Protein AF-A0A6L5K084-F1 (afdb_monomer_lite)

Radius of gyration: 15.2 Å; chains: 1; bounding box: 36×24×44 Å

Foldseek 3Di:
DVVVVVVLVVVLLVVLVCLVPVVLVCPVVCCVVCQANPDPCLSVCLVVLLVVLLVVLLVVCVVCVVPDDPVVLSVCLVVLLVVLVVQCVVDRYSVSNSVSSSSNSNSSSD

Sequence (110 aa):
MKKKVLFSASLFHALNDAATVTVPMIFPLLYSQQFIIKKYFHIGILSNLGLLVTFIFQIIIANASHKYEYKTILLLSYLGISLSLALMTISTAFASFLLIYLAMRIFNSF

Structure (mmCIF, N/CA/C/O backbone):
data_AF-A0A6L5K084-F1
#
_entry.id   AF-A0A6L5K084-F1
#
loop_
_atom_site.group_PDB
_atom_site.id
_atom_site.type_symbol
_atom_site.label_atom_id
_atom_site.label_alt_id
_atom_site.label_comp_id
_atom_site.label_asym_id
_atom_site.label_entity_id
_atom_site.label_seq_id
_atom_site.pdbx_PDB_ins_code
_atom_site.Cartn_x
_atom_site.Cartn_y
_atom_site.Cartn_z
_atom_site.occupancy
_atom_site.B_iso_or_equiv
_atom_site.auth_seq_id
_atom_site.auth_comp_id
_atom_site.auth_asym_id
_atom_site.auth_atom_id
_atom_site.pdbx_PDB_model_num
ATOM 1 N N . MET A 1 1 ? 8.225 -11.746 -28.665 1.00 61.53 1 MET A N 1
ATOM 2 C CA . MET A 1 1 ? 8.677 -11.011 -27.457 1.00 61.53 1 MET A CA 1
ATOM 3 C C . MET A 1 1 ? 7.759 -9.852 -27.076 1.00 61.53 1 MET A C 1
ATOM 5 O O . MET A 1 1 ? 7.324 -9.842 -25.934 1.00 61.53 1 MET A O 1
ATOM 9 N N . LYS A 1 2 ? 7.377 -8.949 -27.998 1.00 65.62 2 LYS A N 1
ATOM 10 C CA . LYS A 1 2 ? 6.454 -7.825 -27.710 1.00 65.62 2 LYS A CA 1
ATOM 11 C C . LYS A 1 2 ? 5.146 -8.239 -27.007 1.00 65.62 2 LYS A C 1
ATOM 13 O O . LYS A 1 2 ? 4.802 -7.645 -25.998 1.00 65.62 2 LYS A O 1
ATOM 18 N N . LYS A 1 3 ? 4.491 -9.322 -27.456 1.00 77.12 3 LYS A N 1
ATOM 19 C CA . LYS A 1 3 ? 3.271 -9.859 -26.810 1.00 77.12 3 LYS A CA 1
ATOM 20 C C . LYS A 1 3 ? 3.476 -10.284 -25.344 1.00 77.12 3 LYS A C 1
ATOM 22 O O . LYS A 1 3 ? 2.587 -10.076 -24.535 1.00 77.12 3 LYS A O 1
ATOM 27 N N . LYS A 1 4 ? 4.645 -10.849 -25.000 1.00 78.06 4 LYS A N 1
ATOM 28 C CA . LYS A 1 4 ? 4.958 -11.286 -23.625 1.00 78.06 4 LYS A CA 1
ATOM 29 C C . LYS A 1 4 ? 5.180 -10.089 -22.696 1.00 78.06 4 LYS A C 1
ATOM 31 O O . LYS A 1 4 ? 4.663 -10.087 -21.593 1.00 78.06 4 LYS A O 1
ATOM 36 N N . VAL A 1 5 ? 5.898 -9.066 -23.168 1.00 80.44 5 VAL A N 1
ATOM 37 C CA . VAL A 1 5 ? 6.133 -7.827 -22.403 1.00 80.44 5 VAL A CA 1
ATOM 38 C C . VAL A 1 5 ? 4.827 -7.070 -22.175 1.00 80.44 5 VAL A C 1
ATOM 40 O O . VAL A 1 5 ? 4.564 -6.652 -21.055 1.00 80.44 5 VAL A O 1
ATOM 43 N N . LEU A 1 6 ? 3.993 -6.955 -23.216 1.00 83.81 6 LEU A N 1
ATOM 44 C CA . LEU A 1 6 ? 2.679 -6.324 -23.113 1.00 83.81 6 LEU A CA 1
ATOM 45 C C . LEU A 1 6 ? 1.807 -7.045 -22.079 1.00 83.81 6 LEU A C 1
ATOM 47 O O . LEU A 1 6 ? 1.257 -6.407 -21.195 1.00 83.81 6 LEU A O 1
ATOM 51 N N . PHE A 1 7 ? 1.753 -8.379 -22.146 1.00 86.31 7 PHE A N 1
ATOM 52 C CA . PHE A 1 7 ? 0.998 -9.183 -21.190 1.00 86.31 7 PHE A CA 1
ATOM 53 C C . PHE A 1 7 ? 1.486 -8.990 -19.748 1.00 86.31 7 PHE A C 1
ATOM 55 O O . PHE A 1 7 ? 0.672 -8.759 -18.862 1.00 86.31 7 PHE A O 1
ATOM 62 N N . SER A 1 8 ? 2.800 -9.036 -19.506 1.00 83.12 8 SER A N 1
ATOM 63 C CA . SER A 1 8 ? 3.359 -8.815 -18.167 1.00 83.12 8 SER A CA 1
ATOM 64 C C . SER A 1 8 ? 3.055 -7.418 -17.625 1.00 83.12 8 SER A C 1
ATOM 66 O O . SER A 1 8 ? 2.691 -7.297 -16.461 1.00 83.12 8 SER A O 1
ATOM 68 N N . ALA A 1 9 ? 3.164 -6.378 -18.456 1.00 83.75 9 ALA A N 1
ATOM 69 C CA . ALA A 1 9 ? 2.844 -5.010 -18.054 1.00 83.75 9 ALA A CA 1
ATOM 70 C C . ALA A 1 9 ? 1.348 -4.842 -17.745 1.00 83.75 9 ALA A C 1
ATOM 72 O O . ALA A 1 9 ? 0.993 -4.254 -16.729 1.00 83.75 9 ALA A O 1
ATOM 73 N N . SER A 1 10 ? 0.464 -5.410 -18.572 1.00 87.06 10 SER A N 1
ATOM 74 C CA . SER A 1 10 ? -0.982 -5.387 -18.325 1.00 87.06 10 SER A CA 1
ATOM 75 C C . SER A 1 10 ? -1.366 -6.143 -17.054 1.00 87.06 10 SER A C 1
ATOM 77 O O . SER A 1 10 ? -2.188 -5.654 -16.286 1.00 87.06 10 SER A O 1
ATOM 79 N N . LEU A 1 11 ? -0.762 -7.310 -16.808 1.00 87.69 11 LEU A N 1
ATOM 80 C CA . LEU A 1 11 ? -1.001 -8.080 -15.588 1.00 87.69 11 LEU A CA 1
ATOM 81 C C . LEU A 1 11 ? -0.532 -7.314 -14.348 1.00 87.69 11 LEU A C 1
ATOM 83 O O . LEU A 1 11 ? -1.249 -7.265 -13.354 1.00 87.69 11 LEU A O 1
ATOM 87 N N . PHE A 1 12 ? 0.646 -6.693 -14.421 1.00 87.94 12 PHE A N 1
ATOM 88 C CA . PHE A 1 12 ? 1.156 -5.849 -13.346 1.00 87.94 12 PHE A CA 1
ATOM 89 C C . PHE A 1 12 ? 0.207 -4.684 -13.049 1.00 87.94 12 PHE A C 1
ATOM 91 O O . PHE A 1 12 ? -0.177 -4.508 -11.897 1.00 87.94 12 PHE A O 1
ATOM 98 N N . HIS A 1 13 ? -0.227 -3.943 -14.074 1.00 89.31 13 HIS A N 1
ATOM 99 C CA . HIS A 1 13 ? -1.173 -2.840 -13.897 1.00 89.31 13 HIS A CA 1
ATOM 100 C C . HIS A 1 13 ? -2.481 -3.304 -13.258 1.00 89.31 13 HIS A C 1
ATOM 102 O O . HIS A 1 13 ? -2.921 -2.711 -12.279 1.00 89.31 13 HIS A O 1
ATOM 108 N N . ALA A 1 14 ? -3.057 -4.407 -13.742 1.00 89.94 14 ALA A N 1
ATOM 109 C CA . ALA A 1 14 ? -4.288 -4.951 -13.180 1.00 89.94 14 ALA A CA 1
ATOM 110 C C . ALA A 1 14 ? -4.143 -5.298 -11.688 1.00 89.94 14 ALA A C 1
ATOM 112 O O . ALA A 1 14 ? -5.050 -5.032 -10.902 1.00 89.94 14 ALA A O 1
ATOM 113 N N . LEU A 1 15 ? -3.005 -5.870 -11.284 1.00 89.50 15 LEU A N 1
ATOM 114 C CA . LEU A 1 15 ? -2.736 -6.217 -9.887 1.00 89.50 15 LEU A CA 1
ATOM 115 C C . LEU A 1 15 ? -2.471 -4.976 -9.027 1.00 89.50 15 LEU A C 1
ATOM 117 O O . LEU A 1 15 ? -2.975 -4.903 -7.905 1.00 89.50 15 LEU A O 1
ATOM 121 N N . ASN A 1 16 ? -1.742 -3.990 -9.554 1.00 91.88 16 ASN A N 1
ATOM 122 C CA . ASN A 1 16 ? -1.502 -2.719 -8.875 1.00 91.88 16 ASN A CA 1
ATOM 123 C C . ASN A 1 16 ? -2.821 -1.967 -8.612 1.00 91.88 16 ASN A C 1
ATOM 125 O O . ASN A 1 16 ? -3.099 -1.548 -7.484 1.00 91.88 16 ASN A O 1
ATOM 129 N N . ASP A 1 17 ? -3.680 -1.867 -9.626 1.00 91.50 17 ASP A N 1
ATOM 130 C CA . ASP A 1 17 ? -4.984 -1.208 -9.526 1.00 91.50 17 ASP A CA 1
ATOM 131 C C . ASP A 1 17 ? -5.916 -1.962 -8.572 1.00 91.50 17 ASP A C 1
ATOM 133 O O . ASP A 1 17 ? -6.541 -1.360 -7.693 1.00 91.50 17 ASP A O 1
ATOM 137 N N . ALA A 1 18 ? -5.959 -3.294 -8.675 1.00 92.81 18 ALA A N 1
ATOM 138 C CA . ALA A 1 18 ? -6.746 -4.124 -7.771 1.00 92.81 18 ALA A CA 1
ATOM 139 C C . ALA A 1 18 ? -6.331 -3.906 -6.312 1.00 92.81 18 ALA A C 1
ATOM 141 O O . ALA A 1 18 ? -7.193 -3.704 -5.454 1.00 92.81 18 ALA A O 1
ATOM 142 N N . ALA A 1 19 ? -5.031 -3.889 -6.017 1.00 92.19 19 ALA A N 1
ATOM 143 C CA . ALA A 1 19 ? -4.529 -3.648 -4.669 1.00 92.19 19 ALA A CA 1
ATOM 144 C C . ALA A 1 19 ? -4.846 -2.217 -4.192 1.00 92.19 19 ALA A C 1
ATOM 146 O O . ALA A 1 19 ? -5.278 -2.023 -3.053 1.00 92.19 19 ALA A O 1
ATOM 147 N N . THR A 1 20 ? -4.695 -1.225 -5.076 1.00 91.12 20 THR A N 1
ATOM 148 C CA . THR A 1 20 ? -4.992 0.196 -4.821 1.00 91.12 20 THR A CA 1
ATOM 149 C C . THR A 1 20 ? -6.438 0.425 -4.388 1.00 91.12 20 THR A C 1
ATOM 151 O O . THR A 1 20 ? -6.686 1.285 -3.541 1.00 91.12 20 THR A O 1
ATOM 154 N N . VAL A 1 21 ? -7.380 -0.332 -4.952 1.00 92.50 21 VAL A N 1
ATOM 155 C CA . VAL A 1 21 ? -8.823 -0.162 -4.726 1.00 92.50 21 VAL A CA 1
ATOM 156 C C . VAL A 1 21 ? -9.352 -1.094 -3.634 1.00 92.50 21 VAL A C 1
ATOM 158 O O . VAL A 1 21 ? -10.101 -0.658 -2.758 1.00 92.50 21 VAL A O 1
ATOM 161 N N . THR A 1 22 ? -8.946 -2.364 -3.641 1.00 92.50 22 THR A N 1
ATOM 162 C CA . THR A 1 22 ? -9.501 -3.386 -2.736 1.00 92.50 22 THR A CA 1
ATOM 163 C C . THR A 1 22 ? -9.115 -3.131 -1.281 1.00 92.50 22 THR A C 1
ATOM 165 O O . THR A 1 22 ? -9.930 -3.325 -0.380 1.00 92.50 22 THR A O 1
ATOM 168 N N . VAL A 1 23 ? -7.892 -2.658 -1.022 1.00 93.00 23 VAL A N 1
ATOM 169 C CA . VAL A 1 23 ? -7.423 -2.427 0.353 1.00 93.00 23 VAL A CA 1
ATOM 170 C C . VAL A 1 23 ? -8.204 -1.300 1.050 1.00 93.00 23 VAL A C 1
ATOM 172 O O . VAL A 1 23 ? -8.676 -1.515 2.165 1.00 93.00 23 VAL A O 1
ATOM 175 N N . PRO A 1 24 ? -8.441 -0.127 0.435 1.00 92.69 24 PRO A N 1
ATOM 176 C CA . PRO A 1 24 ? -9.332 0.869 1.028 1.00 92.69 24 PRO A CA 1
ATOM 177 C C . PRO A 1 24 ? -10.782 0.398 1.186 1.00 92.69 24 PRO A C 1
ATOM 179 O O . PRO A 1 24 ? -11.433 0.755 2.170 1.00 92.69 24 PRO A O 1
ATOM 182 N N . MET A 1 25 ? -11.289 -0.434 0.266 1.00 93.94 25 MET A N 1
ATOM 183 C CA . MET A 1 25 ? -12.660 -0.962 0.338 1.00 93.94 25 MET A CA 1
ATOM 184 C C . MET A 1 25 ? -12.922 -1.792 1.599 1.00 93.94 25 MET A C 1
ATOM 186 O O . MET A 1 25 ? -14.059 -1.828 2.066 1.00 93.94 25 MET A O 1
ATOM 190 N N . ILE A 1 26 ? -11.900 -2.420 2.192 1.00 92.62 26 ILE A N 1
ATOM 191 C CA . ILE A 1 26 ? -12.066 -3.180 3.439 1.00 92.62 26 ILE A CA 1
ATOM 192 C C . ILE A 1 26 ? -11.996 -2.312 4.704 1.00 92.62 26 ILE A C 1
ATOM 194 O O . ILE A 1 26 ? -12.324 -2.801 5.783 1.00 92.62 26 ILE A O 1
ATOM 198 N N . PHE A 1 27 ? -11.612 -1.031 4.632 1.00 93.75 27 PHE A N 1
ATOM 199 C CA . PHE A 1 27 ? -11.507 -0.183 5.831 1.00 93.75 27 PHE A CA 1
ATOM 200 C C . PHE A 1 27 ? -12.830 -0.034 6.600 1.00 93.75 27 PHE A C 1
ATOM 202 O O . PHE A 1 27 ? -12.801 -0.163 7.828 1.00 93.75 27 PHE A O 1
ATOM 209 N N . PRO A 1 28 ? -13.994 0.174 5.949 1.00 92.62 28 PRO A N 1
ATOM 210 C 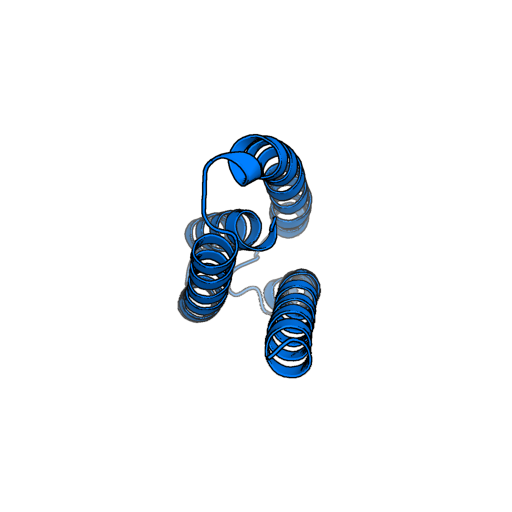CA . PRO A 1 28 ? -15.276 0.190 6.650 1.00 92.62 28 PRO A CA 1
ATOM 211 C C . PRO A 1 28 ? -15.592 -1.141 7.343 1.00 92.62 28 PRO A C 1
ATOM 213 O O . PRO A 1 28 ? -16.136 -1.137 8.445 1.00 92.62 28 PRO A O 1
ATOM 216 N N . LEU A 1 29 ? -15.204 -2.275 6.746 1.00 92.81 29 LEU A N 1
ATOM 217 C CA . LEU A 1 29 ? -15.377 -3.601 7.345 1.00 92.81 29 LEU A CA 1
ATOM 218 C C . LEU A 1 29 ? -14.489 -3.772 8.587 1.00 92.81 29 LEU A C 1
ATOM 220 O O . LEU A 1 29 ? -14.976 -4.173 9.643 1.00 92.81 29 LEU A O 1
ATOM 224 N N . LEU A 1 30 ? -13.210 -3.393 8.492 1.00 91.25 30 LEU A N 1
ATOM 225 C CA . LEU A 1 30 ? -12.268 -3.405 9.619 1.00 91.25 30 LEU A CA 1
ATOM 226 C C . LEU A 1 30 ? -12.715 -2.484 10.761 1.00 91.25 30 LEU A C 1
ATOM 228 O O . LEU A 1 30 ? -12.428 -2.766 11.926 1.00 91.25 30 LEU A O 1
ATOM 232 N N . TYR A 1 31 ? -13.415 -1.396 10.4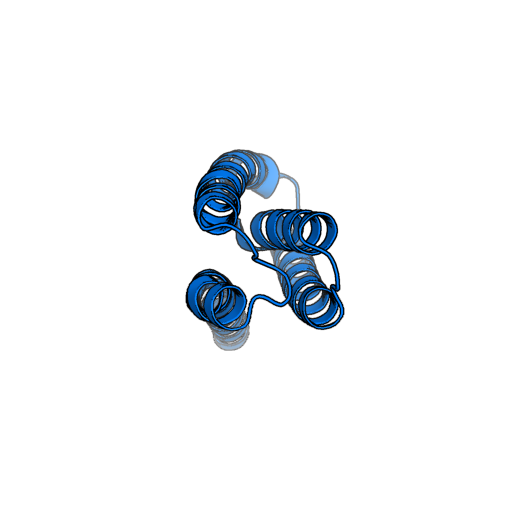31 1.00 93.38 31 TYR A N 1
ATOM 233 C CA . TYR A 1 31 ? -14.050 -0.522 11.409 1.00 93.38 31 TYR A CA 1
ATOM 234 C C . TYR A 1 31 ? -15.294 -1.154 12.030 1.00 93.38 31 TYR A C 1
ATOM 236 O O . TYR A 1 31 ? -15.421 -1.163 13.250 1.00 93.38 31 TYR A O 1
ATOM 244 N N . SER A 1 32 ? -16.192 -1.734 11.234 1.00 92.19 32 SER A N 1
ATOM 245 C CA . SER A 1 32 ? -17.400 -2.396 11.744 1.00 92.19 32 SER A CA 1
ATOM 246 C C . SER A 1 32 ? -17.071 -3.519 12.732 1.00 92.19 32 SER A C 1
ATOM 248 O O . SER A 1 32 ? -17.735 -3.642 13.756 1.00 92.19 32 SER A O 1
ATOM 250 N N . GLN A 1 33 ? -16.006 -4.279 12.472 1.00 90.50 33 GLN A N 1
ATOM 251 C CA . GLN A 1 33 ? -15.545 -5.357 13.350 1.00 90.50 33 GLN A CA 1
ATOM 252 C C . GLN A 1 33 ? -14.700 -4.876 14.542 1.00 90.50 33 GLN A C 1
ATOM 254 O O . GLN A 1 33 ? -14.350 -5.682 15.398 1.00 90.50 33 GLN A O 1
ATOM 259 N N . GLN A 1 34 ? -14.348 -3.584 14.608 1.00 89.56 34 GLN A N 1
ATOM 260 C CA . GLN A 1 34 ? -13.564 -2.969 15.693 1.00 89.56 34 GLN A CA 1
ATOM 261 C C . GLN A 1 34 ? -12.213 -3.658 15.987 1.00 89.56 34 GLN A C 1
ATOM 263 O O . GLN A 1 34 ? -11.655 -3.509 17.077 1.00 89.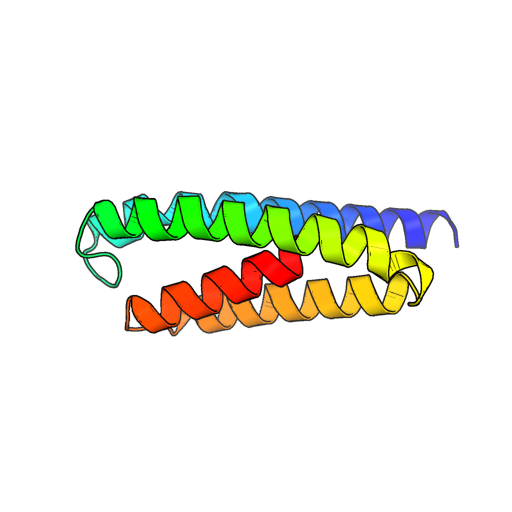56 34 GLN A O 1
ATOM 268 N N . PHE A 1 35 ? -11.661 -4.386 15.010 1.00 81.19 35 PHE A N 1
ATOM 269 C CA . PHE A 1 35 ? -10.460 -5.204 15.196 1.00 81.19 35 PHE A CA 1
ATOM 270 C C . PHE A 1 35 ? -9.193 -4.333 15.260 1.00 81.19 35 PHE A C 1
ATOM 272 O O . PHE A 1 35 ? -8.525 -4.248 16.289 1.00 81.19 35 PHE A O 1
ATOM 279 N N . ILE A 1 36 ? -8.908 -3.607 14.173 1.00 89.94 36 ILE A N 1
ATOM 280 C CA . ILE A 1 36 ? -7.742 -2.711 14.043 1.00 89.94 36 ILE A CA 1
ATOM 281 C C . ILE A 1 36 ? -8.184 -1.244 14.035 1.00 89.94 36 ILE A C 1
ATOM 283 O O . ILE A 1 36 ? -7.582 -0.384 14.684 1.00 89.94 36 ILE A O 1
ATOM 287 N N . ILE A 1 37 ? -9.257 -0.940 13.302 1.00 91.12 37 ILE A N 1
ATOM 288 C CA . ILE A 1 37 ? -9.771 0.418 13.131 1.00 91.12 37 ILE A CA 1
ATOM 289 C C . ILE A 1 37 ? -10.866 0.644 14.175 1.00 91.12 37 ILE A C 1
ATOM 291 O O . ILE A 1 37 ? -11.996 0.213 14.004 1.00 91.12 37 ILE A O 1
ATOM 295 N N . LYS A 1 38 ? -10.534 1.324 15.275 1.00 90.56 38 LYS A N 1
ATOM 296 C CA . LYS A 1 38 ? -11.486 1.560 16.381 1.00 90.56 38 LYS A CA 1
ATOM 297 C C . LYS A 1 38 ? -12.228 2.892 16.291 1.00 90.56 38 LYS A C 1
ATOM 299 O O . LYS A 1 38 ? -13.283 3.079 16.883 1.00 90.56 38 LYS A O 1
ATOM 304 N N . LYS A 1 39 ? -11.665 3.857 15.566 1.00 93.00 39 LY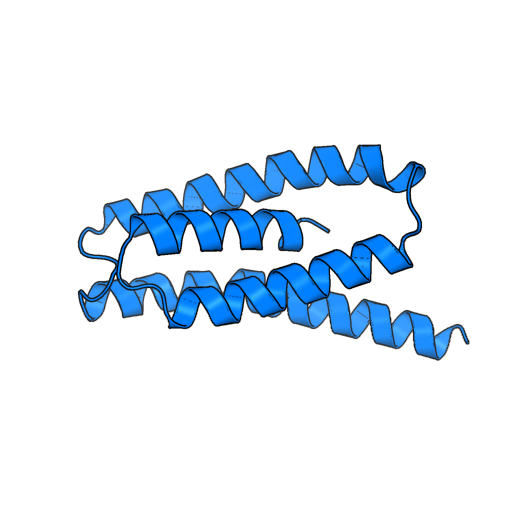S A N 1
ATOM 305 C CA . LYS A 1 39 ? -12.197 5.220 15.466 1.00 93.00 39 LYS A CA 1
ATOM 306 C C . LYS A 1 39 ? -12.332 5.601 14.004 1.00 93.00 39 LYS A C 1
ATOM 308 O O . LYS A 1 39 ? -11.430 5.325 13.224 1.00 93.00 39 LYS A O 1
ATOM 313 N N . TYR A 1 40 ? -13.414 6.278 13.639 1.00 90.44 40 TYR A N 1
ATOM 314 C CA . TYR A 1 40 ? -13.675 6.615 12.238 1.00 90.44 40 TYR A CA 1
ATOM 315 C C . TYR A 1 40 ? -12.566 7.482 11.614 1.00 90.44 40 TYR A C 1
ATOM 317 O O . TYR A 1 40 ? -12.192 7.287 10.460 1.00 90.44 40 TYR A O 1
ATOM 325 N N . PHE A 1 41 ? -11.940 8.371 12.398 1.00 93.75 41 PHE A N 1
ATOM 326 C CA . PHE A 1 41 ? -10.842 9.205 11.900 1.00 93.75 41 PHE A CA 1
ATOM 327 C C . PHE A 1 41 ? -9.613 8.398 11.442 1.00 93.75 41 PHE A C 1
ATOM 329 O O . PHE A 1 41 ? -8.848 8.884 10.616 1.00 93.75 41 PHE A O 1
ATOM 336 N N . HIS A 1 42 ? -9.432 7.158 11.915 1.00 95.31 42 HIS A N 1
ATOM 337 C CA . HIS A 1 42 ? -8.371 6.265 11.437 1.00 95.31 42 HIS A CA 1
ATOM 338 C C . HIS A 1 42 ? -8.519 5.958 9.939 1.00 95.31 42 HIS A C 1
ATOM 340 O O . HIS A 1 42 ? -7.517 5.895 9.231 1.00 95.31 42 HIS A O 1
ATOM 346 N N . ILE A 1 43 ? -9.757 5.824 9.442 1.00 94.56 43 ILE A N 1
ATOM 347 C CA . ILE A 1 43 ? -10.042 5.656 8.008 1.00 94.56 43 ILE A CA 1
ATOM 348 C C . ILE A 1 43 ? -9.624 6.914 7.243 1.00 94.56 43 ILE A C 1
ATOM 350 O O . ILE A 1 43 ? -8.999 6.820 6.187 1.00 94.56 43 ILE A O 1
ATOM 354 N N . GLY A 1 44 ? -9.924 8.093 7.798 1.00 94.56 44 GLY A N 1
ATOM 355 C CA . GLY A 1 44 ? -9.507 9.375 7.229 1.00 94.56 44 GLY A CA 1
ATOM 356 C C . GLY A 1 44 ? -7.986 9.511 7.147 1.00 94.56 44 GLY A C 1
ATOM 357 O O . GLY A 1 44 ? -7.467 9.930 6.116 1.00 94.56 44 GLY A O 1
ATOM 358 N N . ILE A 1 45 ? -7.264 9.101 8.195 1.00 95.62 45 ILE A N 1
ATOM 359 C CA . ILE A 1 45 ? -5.794 9.081 8.212 1.00 95.62 45 ILE A CA 1
ATOM 360 C C . ILE A 1 45 ? -5.256 8.142 7.132 1.00 95.62 45 ILE A C 1
ATOM 362 O O . ILE A 1 45 ? -4.440 8.572 6.321 1.00 95.62 45 ILE A O 1
ATOM 366 N N . LEU A 1 46 ? -5.724 6.889 7.092 1.00 95.56 46 LEU A N 1
ATOM 367 C CA . LEU A 1 46 ? -5.295 5.911 6.088 1.00 95.56 46 LEU A CA 1
ATOM 368 C C . LEU A 1 46 ? -5.532 6.439 4.670 1.00 95.56 46 LEU A C 1
ATOM 370 O O . LEU A 1 46 ? -4.623 6.439 3.848 1.00 95.56 46 LEU A O 1
ATOM 374 N N . SER A 1 47 ? -6.728 6.947 4.389 1.00 93.31 47 SER A N 1
ATOM 375 C CA . SER A 1 47 ? -7.095 7.402 3.045 1.00 93.31 47 SER A CA 1
ATOM 376 C C . SER A 1 47 ? -6.257 8.603 2.602 1.00 93.31 47 SER A C 1
ATOM 378 O O . SER A 1 47 ? -5.631 8.562 1.543 1.00 93.31 47 SER A O 1
ATOM 380 N N . ASN A 1 48 ? -6.181 9.649 3.431 1.00 95.38 48 ASN A N 1
ATOM 381 C CA . ASN A 1 48 ? -5.490 10.886 3.070 1.00 95.38 48 ASN A CA 1
ATOM 382 C C . ASN A 1 48 ? -3.969 10.717 3.035 1.00 95.38 48 ASN A C 1
ATOM 384 O O . ASN A 1 48 ? -3.339 11.135 2.065 1.00 95.38 48 ASN A O 1
ATOM 388 N N . LEU A 1 49 ? -3.367 10.068 4.040 1.00 95.75 49 LEU A N 1
ATOM 389 C CA . LEU A 1 49 ? -1.924 9.810 4.021 1.00 95.75 49 LEU A CA 1
ATOM 390 C C . LEU A 1 49 ? -1.549 8.849 2.896 1.00 95.75 49 LEU A C 1
ATOM 392 O O . LEU A 1 49 ? -0.529 9.049 2.247 1.00 95.75 49 LEU A O 1
ATOM 396 N N . GLY A 1 50 ? -2.380 7.842 2.620 1.00 94.06 50 GLY A N 1
ATOM 397 C CA . GLY A 1 50 ? -2.152 6.926 1.509 1.00 94.06 50 GLY A CA 1
ATOM 398 C C . GLY A 1 50 ? -2.145 7.632 0.157 1.00 94.06 50 GLY A C 1
ATOM 399 O O . GLY A 1 50 ? -1.302 7.322 -0.677 1.00 94.06 50 GLY A O 1
ATOM 400 N N . LEU A 1 51 ? -3.066 8.569 -0.082 1.00 93.88 51 LEU A N 1
ATOM 401 C CA . LEU A 1 51 ? -3.076 9.394 -1.298 1.00 93.88 51 LEU A CA 1
ATOM 402 C C . LEU A 1 51 ? -1.876 10.342 -1.355 1.00 93.88 51 LEU A C 1
ATOM 404 O O . LEU A 1 51 ? -1.242 10.446 -2.400 1.00 93.88 51 LEU A O 1
ATOM 408 N N . LEU A 1 52 ? -1.537 10.985 -0.236 1.00 96.00 52 LEU A N 1
ATOM 409 C CA . LEU A 1 52 ? -0.396 11.894 -0.149 1.00 96.00 52 LEU A CA 1
ATOM 410 C C . LEU A 1 52 ? 0.922 11.175 -0.463 1.00 96.00 52 LEU A C 1
ATOM 412 O O . LEU A 1 52 ? 1.717 11.669 -1.257 1.00 96.00 52 LEU A O 1
ATOM 416 N N . VAL A 1 53 ? 1.138 9.995 0.125 1.00 95.56 53 VAL A N 1
ATOM 417 C CA . VAL A 1 53 ? 2.322 9.168 -0.142 1.00 95.56 53 VAL A CA 1
ATOM 418 C C . VAL A 1 53 ? 2.367 8.767 -1.609 1.00 95.56 53 VAL A C 1
ATOM 420 O O . VAL A 1 53 ? 3.405 8.958 -2.235 1.00 95.56 53 VAL A O 1
ATOM 423 N N . THR A 1 54 ? 1.256 8.285 -2.176 1.00 93.44 54 THR A N 1
ATOM 424 C CA . THR A 1 54 ? 1.213 7.934 -3.601 1.00 93.44 54 THR A CA 1
ATOM 425 C C . THR A 1 54 ? 1.579 9.125 -4.481 1.00 93.44 54 THR A C 1
ATOM 427 O O . THR A 1 54 ? 2.445 9.006 -5.339 1.00 93.44 54 THR A O 1
ATOM 430 N N . PHE A 1 55 ? 1.003 10.298 -4.221 1.00 94.12 55 PHE A N 1
ATOM 431 C CA . PHE A 1 55 ? 1.301 11.513 -4.975 1.00 94.12 55 PHE A CA 1
ATOM 432 C C . PHE A 1 55 ? 2.786 11.905 -4.904 1.00 94.12 55 PHE A C 1
ATOM 434 O O . PHE A 1 55 ? 3.414 12.153 -5.933 1.00 94.12 55 PHE A O 1
ATOM 441 N N . ILE A 1 56 ? 3.372 11.921 -3.702 1.00 94.75 56 ILE A N 1
ATOM 442 C CA . ILE A 1 56 ? 4.788 12.265 -3.503 1.00 94.75 56 ILE A CA 1
ATOM 443 C C . ILE A 1 56 ? 5.694 11.269 -4.234 1.00 94.75 56 ILE A C 1
ATOM 445 O O . ILE A 1 56 ? 6.604 11.669 -4.962 1.00 94.75 56 ILE A O 1
ATOM 449 N N . PHE A 1 57 ? 5.454 9.970 -4.059 1.00 93.25 57 PHE A N 1
ATOM 450 C CA . PHE A 1 57 ? 6.315 8.943 -4.638 1.00 93.25 57 PHE A CA 1
ATOM 451 C C . PHE A 1 57 ? 6.152 8.815 -6.145 1.00 93.25 57 PHE A C 1
ATOM 453 O O . PHE A 1 57 ? 7.143 8.549 -6.816 1.00 93.25 57 PHE A O 1
ATOM 460 N N . GLN A 1 58 ? 4.975 9.095 -6.699 1.00 90.75 58 GLN A N 1
ATOM 461 C CA . GLN A 1 58 ? 4.777 9.133 -8.145 1.00 90.75 58 GLN A CA 1
ATOM 462 C C . GLN A 1 58 ? 5.660 10.208 -8.803 1.00 90.75 58 GLN A C 1
ATOM 464 O O . GLN A 1 58 ? 6.278 9.947 -9.835 1.00 90.75 58 GLN A O 1
ATOM 469 N N . ILE A 1 59 ? 5.820 11.380 -8.170 1.00 91.25 59 ILE A N 1
ATOM 470 C CA . ILE A 1 59 ? 6.752 12.428 -8.630 1.00 91.25 59 ILE A CA 1
ATOM 471 C C . ILE A 1 59 ? 8.207 11.947 -8.542 1.00 91.25 59 ILE A C 1
ATOM 473 O O . ILE A 1 59 ? 8.986 12.123 -9.483 1.00 91.25 59 ILE A O 1
ATOM 477 N N . ILE A 1 60 ? 8.590 11.330 -7.419 1.00 89.25 60 ILE A N 1
ATOM 478 C CA . ILE A 1 60 ? 9.953 10.815 -7.209 1.00 89.25 60 ILE A CA 1
ATOM 479 C C . ILE A 1 60 ? 10.290 9.751 -8.258 1.00 89.25 60 ILE A C 1
ATOM 481 O O . ILE A 1 60 ? 11.348 9.808 -8.884 1.00 89.25 60 ILE A O 1
ATOM 485 N N . ILE A 1 61 ? 9.384 8.798 -8.468 1.00 87.19 61 ILE A N 1
ATOM 486 C CA . ILE A 1 61 ? 9.543 7.684 -9.399 1.00 87.19 61 ILE A CA 1
ATOM 487 C C . ILE A 1 61 ? 9.614 8.187 -10.834 1.00 87.19 61 ILE A C 1
ATOM 489 O O . ILE A 1 61 ? 10.508 7.758 -11.559 1.00 87.19 61 ILE A O 1
ATOM 493 N N . ALA A 1 62 ? 8.745 9.116 -11.241 1.00 86.12 62 ALA A N 1
ATOM 494 C CA . ALA A 1 62 ? 8.785 9.688 -12.585 1.00 86.12 62 ALA A CA 1
ATOM 495 C C . ALA A 1 62 ? 10.175 10.270 -12.895 1.00 86.12 62 ALA A C 1
ATOM 497 O O . ALA A 1 62 ? 10.770 9.937 -13.919 1.00 86.12 62 ALA A O 1
ATOM 498 N N . ASN A 1 63 ? 10.749 11.024 -11.953 1.00 84.94 63 ASN A N 1
ATOM 499 C CA . ASN A 1 63 ? 12.087 11.604 -12.089 1.00 84.94 63 ASN A CA 1
ATOM 500 C C . ASN A 1 63 ? 13.220 10.562 -12.005 1.00 84.94 63 ASN A C 1
ATOM 502 O O . ASN A 1 63 ? 14.258 10.716 -12.650 1.00 84.94 63 ASN A O 1
ATOM 506 N N . ALA A 1 64 ? 13.050 9.504 -11.208 1.00 82.62 64 ALA A N 1
ATOM 507 C CA . ALA A 1 64 ? 14.047 8.448 -11.028 1.00 82.62 64 ALA A CA 1
ATOM 508 C C . ALA A 1 64 ? 14.025 7.389 -12.142 1.00 82.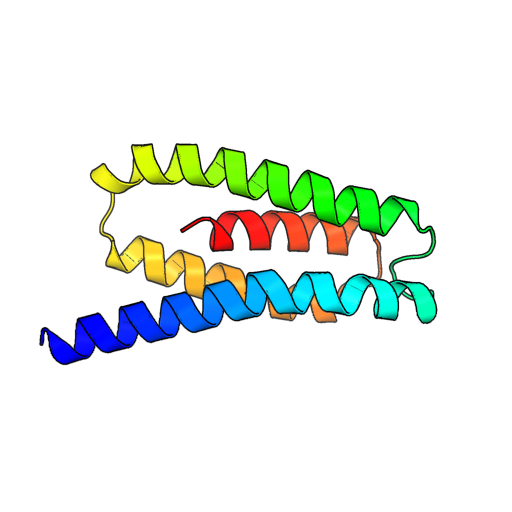62 64 ALA A C 1
ATOM 510 O O . ALA A 1 64 ? 15.038 6.723 -12.365 1.00 82.62 64 ALA A O 1
ATOM 511 N N . SER A 1 65 ? 12.905 7.241 -12.855 1.00 75.06 65 SER A N 1
ATOM 512 C CA . SER A 1 65 ? 12.674 6.193 -13.859 1.00 75.06 65 SER A CA 1
ATOM 513 C C . SER A 1 65 ? 13.715 6.186 -14.981 1.00 75.06 65 SER A C 1
ATOM 515 O O . SER A 1 65 ? 14.059 5.127 -15.496 1.00 75.06 65 SER A O 1
ATOM 517 N N . HIS A 1 66 ? 14.301 7.343 -15.299 1.00 73.75 66 HIS A N 1
ATOM 518 C CA . HIS A 1 66 ? 15.363 7.471 -16.297 1.00 73.75 66 HIS A CA 1
ATOM 519 C C . HIS A 1 66 ? 16.690 6.805 -15.899 1.00 73.75 66 HIS A C 1
ATOM 521 O O . HIS A 1 66 ? 17.529 6.566 -16.765 1.00 73.75 66 HIS A O 1
ATOM 527 N N . LYS A 1 67 ? 16.910 6.527 -14.606 1.00 75.38 67 LYS A N 1
ATOM 528 C CA . LYS A 1 67 ? 18.184 6.004 -14.079 1.00 75.38 67 LYS A CA 1
ATOM 529 C C . LYS A 1 67 ? 18.206 4.487 -13.891 1.00 75.38 67 LYS A C 1
ATOM 531 O O . LYS A 1 67 ? 19.281 3.929 -13.696 1.00 75.38 67 LYS A O 1
ATOM 536 N N . TYR A 1 68 ? 17.053 3.825 -13.926 1.00 77.00 68 TYR A N 1
ATOM 537 C CA . TYR A 1 68 ? 16.920 2.413 -13.567 1.00 77.00 68 TYR A CA 1
ATOM 538 C C . TYR A 1 68 ? 16.215 1.619 -14.663 1.00 77.00 68 TYR A C 1
ATOM 540 O O . TYR A 1 68 ? 15.361 2.132 -15.382 1.00 77.00 68 TYR A O 1
ATOM 548 N N . GLU A 1 69 ? 16.536 0.328 -14.770 1.00 81.12 69 GLU A N 1
ATOM 549 C CA . GLU A 1 69 ? 15.828 -0.548 -15.697 1.00 81.12 69 GLU A CA 1
ATOM 550 C C . GLU A 1 69 ? 14.367 -0.749 -15.272 1.00 81.12 69 GLU A C 1
ATOM 552 O O . GLU A 1 69 ? 14.073 -1.219 -14.170 1.00 81.12 69 GLU A O 1
ATOM 557 N N . TYR A 1 70 ? 13.449 -0.481 -16.204 1.00 75.69 70 TYR A N 1
ATOM 558 C CA . TYR A 1 70 ? 12.001 -0.619 -16.015 1.00 75.69 70 TYR A CA 1
ATOM 559 C C . TYR A 1 70 ? 11.580 -1.998 -15.476 1.00 75.69 70 TYR A C 1
ATOM 561 O O . TYR A 1 70 ? 10.684 -2.105 -14.644 1.00 75.69 70 TYR A O 1
ATOM 569 N N . LYS A 1 71 ? 12.265 -3.070 -15.898 1.00 80.56 71 LYS A N 1
ATOM 570 C CA . LYS A 1 71 ? 11.972 -4.443 -15.449 1.00 80.56 71 LYS A CA 1
ATOM 571 C C . LYS A 1 71 ? 12.236 -4.643 -13.957 1.00 80.56 71 LYS A C 1
ATOM 573 O O . LYS A 1 71 ? 11.436 -5.282 -13.281 1.00 80.56 71 LYS A O 1
ATOM 578 N N . THR A 1 72 ? 13.349 -4.113 -13.458 1.00 83.56 72 THR A N 1
ATOM 579 C CA . THR A 1 72 ? 13.755 -4.256 -12.055 1.00 83.56 72 THR A CA 1
ATOM 580 C C . THR A 1 72 ? 12.827 -3.463 -11.148 1.00 83.56 72 THR A C 1
ATOM 582 O O . THR A 1 72 ? 12.411 -3.959 -10.105 1.00 83.56 72 THR A O 1
ATOM 585 N N . ILE A 1 73 ? 12.442 -2.265 -11.589 1.00 84.12 73 ILE A N 1
ATOM 586 C CA . ILE A 1 73 ? 11.448 -1.429 -10.920 1.00 84.12 73 ILE A CA 1
ATOM 587 C C . ILE A 1 73 ? 10.100 -2.156 -10.790 1.00 84.12 73 ILE A C 1
ATOM 589 O O . ILE A 1 73 ? 9.567 -2.26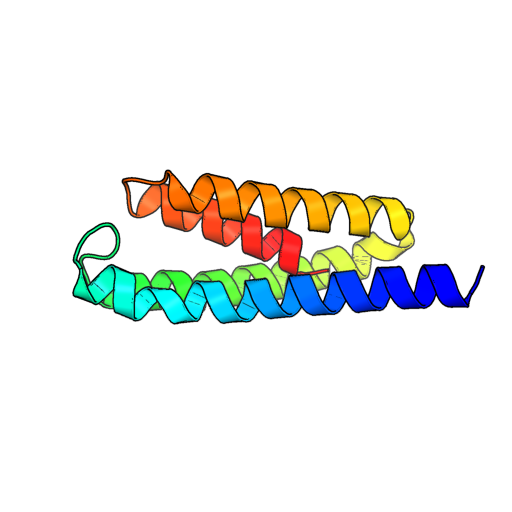3 -9.687 1.00 84.12 73 ILE A O 1
ATOM 593 N N . LEU A 1 74 ? 9.575 -2.696 -11.894 1.00 85.94 74 LEU A N 1
ATOM 594 C CA . LEU A 1 74 ? 8.303 -3.424 -11.896 1.00 85.94 74 LEU A CA 1
ATOM 595 C C . LEU A 1 74 ? 8.336 -4.647 -10.976 1.00 85.94 74 LEU A C 1
ATOM 597 O O . LEU A 1 74 ? 7.385 -4.897 -10.239 1.00 85.94 74 LEU A O 1
ATOM 601 N N . LEU A 1 75 ? 9.434 -5.407 -11.006 1.00 87.81 75 LEU A N 1
ATOM 602 C CA . LEU A 1 75 ? 9.600 -6.576 -10.147 1.00 87.81 75 LEU A CA 1
ATOM 603 C C . LEU A 1 75 ? 9.609 -6.178 -8.666 1.00 87.81 75 LEU A C 1
ATOM 605 O O . LEU A 1 75 ? 8.940 -6.821 -7.858 1.00 87.81 75 LEU A O 1
ATOM 609 N N . LEU A 1 76 ? 10.342 -5.116 -8.316 1.00 90.19 76 LEU A N 1
ATOM 610 C CA . LEU A 1 76 ? 10.413 -4.611 -6.947 1.00 90.19 76 LEU A CA 1
ATOM 611 C C . LEU A 1 76 ? 9.047 -4.128 -6.459 1.00 90.19 76 LEU A C 1
ATOM 613 O O . LEU A 1 76 ? 8.660 -4.456 -5.340 1.00 90.19 76 LEU A O 1
ATOM 617 N N . SER A 1 77 ? 8.311 -3.398 -7.300 1.00 90.75 77 SER A N 1
ATOM 618 C CA . SER A 1 77 ? 6.940 -2.994 -6.998 1.00 90.75 77 SER A CA 1
ATOM 619 C C . SER A 1 77 ? 6.067 -4.221 -6.741 1.00 90.75 77 SER A C 1
ATOM 621 O O . SER A 1 77 ? 5.500 -4.347 -5.661 1.00 90.75 77 SER A O 1
ATOM 623 N N . TYR A 1 78 ? 6.045 -5.193 -7.653 1.00 90.75 78 TYR A N 1
ATOM 624 C CA . TYR A 1 78 ? 5.205 -6.381 -7.512 1.00 90.75 78 TYR A CA 1
ATOM 625 C C . TYR A 1 78 ? 5.479 -7.173 -6.224 1.00 90.75 78 TYR A C 1
ATOM 627 O O . TYR A 1 78 ? 4.550 -7.573 -5.512 1.00 90.75 78 TYR A O 1
ATOM 635 N N . LEU A 1 79 ? 6.758 -7.383 -5.904 1.00 93.50 79 LEU A N 1
ATOM 636 C CA . LEU A 1 79 ? 7.172 -8.051 -4.672 1.00 93.50 79 LEU A CA 1
ATOM 637 C C . LEU A 1 79 ? 6.802 -7.228 -3.437 1.00 93.50 79 LEU A C 1
ATOM 639 O O . LEU A 1 79 ? 6.304 -7.793 -2.466 1.00 93.50 79 LEU A O 1
ATOM 643 N N . GLY A 1 80 ? 6.999 -5.910 -3.487 1.00 94.06 80 GLY A N 1
ATOM 644 C CA . GLY A 1 80 ? 6.638 -4.993 -2.412 1.00 94.06 80 GLY A CA 1
ATOM 645 C C . GLY A 1 80 ? 5.141 -5.014 -2.114 1.00 94.06 80 GLY A C 1
ATOM 646 O O . GLY A 1 80 ? 4.754 -5.201 -0.965 1.00 94.06 80 GLY A O 1
ATOM 647 N N . ILE A 1 81 ? 4.296 -4.928 -3.145 1.00 93.94 81 ILE A N 1
ATOM 648 C CA . ILE A 1 81 ? 2.832 -4.998 -3.018 1.00 93.94 81 ILE A CA 1
ATOM 649 C C . ILE A 1 81 ? 2.417 -6.335 -2.405 1.00 93.94 81 ILE A C 1
ATOM 651 O O . ILE A 1 81 ? 1.685 -6.366 -1.417 1.00 93.94 81 ILE A O 1
ATOM 655 N N . SER A 1 82 ? 2.914 -7.441 -2.961 1.00 94.06 82 SER A N 1
ATOM 656 C CA . SER A 1 82 ? 2.566 -8.791 -2.503 1.00 94.06 82 SER A CA 1
ATOM 657 C C . SER A 1 82 ? 2.977 -9.020 -1.046 1.00 94.06 82 SER A C 1
ATOM 659 O O . SER A 1 82 ? 2.193 -9.535 -0.248 1.00 94.06 82 SER A O 1
ATOM 661 N N . LEU A 1 83 ? 4.189 -8.591 -0.678 1.00 95.75 83 LEU A N 1
ATOM 662 C CA . LEU A 1 83 ? 4.692 -8.681 0.688 1.00 95.75 83 LEU A CA 1
ATOM 663 C C . LEU A 1 83 ? 3.864 -7.816 1.639 1.00 95.75 83 LEU A C 1
ATOM 665 O O . LEU A 1 83 ? 3.465 -8.291 2.699 1.00 95.75 83 LEU A O 1
ATOM 669 N N . SER A 1 84 ? 3.564 -6.572 1.267 1.00 96.06 84 SER A N 1
ATOM 670 C CA . SER A 1 84 ? 2.739 -5.693 2.091 1.00 96.06 84 SER A CA 1
ATOM 671 C C . SER A 1 84 ? 1.347 -6.270 2.323 1.00 96.06 84 SER A C 1
ATOM 673 O O . SER A 1 84 ? 0.889 -6.259 3.460 1.00 96.06 84 SER A O 1
ATOM 675 N N . LEU A 1 85 ? 0.693 -6.827 1.300 1.00 94.38 85 LEU A N 1
ATOM 676 C CA . LEU A 1 85 ? -0.618 -7.466 1.455 1.00 94.38 85 LEU A CA 1
ATOM 677 C C . LEU A 1 85 ? -0.568 -8.630 2.456 1.00 94.38 85 LEU A C 1
ATOM 679 O O . LEU A 1 85 ? -1.419 -8.702 3.341 1.00 94.38 85 LEU A O 1
ATOM 683 N N . ALA A 1 86 ? 0.453 -9.487 2.380 1.00 95.06 86 ALA A N 1
ATOM 684 C CA . ALA A 1 86 ? 0.647 -10.575 3.341 1.00 95.06 86 ALA A CA 1
ATOM 685 C C . ALA A 1 86 ? 0.950 -10.062 4.763 1.00 95.06 86 ALA A C 1
ATOM 687 O O . ALA A 1 86 ? 0.452 -10.602 5.750 1.00 95.06 86 ALA A O 1
ATOM 688 N N . LEU A 1 87 ? 1.734 -8.990 4.896 1.00 95.06 87 LEU A N 1
ATOM 689 C CA . LEU A 1 87 ? 2.028 -8.379 6.196 1.00 95.06 87 LEU A CA 1
ATOM 690 C C . LEU A 1 87 ? 0.798 -7.686 6.804 1.00 95.06 87 LEU A C 1
ATOM 692 O O . LEU A 1 87 ? 0.641 -7.673 8.025 1.00 95.06 87 LEU A O 1
ATOM 696 N N . MET A 1 88 ? -0.102 -7.137 5.984 1.00 93.31 88 MET A N 1
ATOM 697 C CA . MET A 1 88 ? -1.339 -6.516 6.468 1.00 93.31 88 MET A CA 1
ATOM 698 C C . MET A 1 88 ? -2.263 -7.530 7.147 1.00 93.31 88 MET A C 1
ATOM 700 O O . MET A 1 88 ? -2.886 -7.178 8.147 1.00 93.31 88 MET A O 1
ATOM 704 N N . THR A 1 89 ? -2.329 -8.782 6.675 1.00 91.81 89 THR A N 1
ATOM 705 C CA . THR A 1 89 ? -3.224 -9.803 7.258 1.00 91.81 89 THR A CA 1
ATOM 706 C C . THR A 1 89 ? -2.809 -10.256 8.654 1.00 91.81 89 THR A C 1
ATOM 708 O O . THR A 1 89 ? -3.645 -10.736 9.411 1.00 91.81 89 THR A O 1
ATOM 711 N N . ILE A 1 90 ? -1.531 -10.106 9.007 1.00 92.88 90 ILE A N 1
ATOM 712 C CA . ILE A 1 90 ? -0.996 -10.462 10.332 1.00 92.88 90 ILE A CA 1
ATOM 713 C C . ILE A 1 90 ? -0.872 -9.253 11.269 1.00 92.88 90 ILE A C 1
ATOM 715 O O . ILE A 1 90 ? -0.440 -9.392 12.414 1.00 92.88 90 ILE A O 1
ATOM 719 N N . SER A 1 91 ? -1.232 -8.054 10.806 1.00 91.31 91 SER A N 1
ATOM 720 C CA . SER A 1 91 ? -1.181 -6.849 11.628 1.00 91.31 91 SER A CA 1
ATOM 721 C C . SER A 1 91 ? -2.260 -6.882 12.712 1.00 91.31 91 SER A C 1
ATOM 723 O O . SER A 1 91 ? -3.438 -7.081 12.434 1.00 91.31 91 SER A O 1
ATOM 725 N N . THR A 1 92 ? -1.861 -6.645 13.962 1.00 89.75 92 THR A N 1
ATOM 726 C CA . THR A 1 92 ? -2.765 -6.623 15.127 1.00 89.75 92 THR A CA 1
ATOM 727 C C . THR A 1 92 ? -3.014 -5.219 15.678 1.00 89.75 92 THR A C 1
ATOM 729 O O . THR A 1 92 ? -3.850 -5.035 16.561 1.00 89.75 92 THR A O 1
ATOM 732 N N . ALA A 1 93 ? -2.301 -4.208 15.174 1.00 93.56 93 ALA A N 1
ATOM 733 C CA . ALA A 1 93 ? -2.337 -2.847 15.695 1.00 93.56 93 ALA A CA 1
ATOM 734 C C . ALA A 1 93 ? -2.501 -1.825 14.569 1.00 93.56 93 ALA A C 1
ATOM 736 O O . ALA A 1 93 ? -1.910 -1.950 13.500 1.00 93.56 93 ALA A O 1
ATOM 737 N N . PHE A 1 94 ? -3.247 -0.750 14.838 1.00 94.38 94 PHE A N 1
ATOM 738 C CA . PHE A 1 94 ? -3.486 0.305 13.848 1.00 94.38 94 PHE A CA 1
ATOM 739 C C . PHE A 1 94 ? -2.191 0.928 13.312 1.00 94.38 94 PHE A C 1
ATOM 741 O O . PHE A 1 94 ? -2.076 1.155 12.114 1.00 94.38 94 PHE A O 1
ATOM 748 N N . ALA A 1 95 ? -1.205 1.170 14.180 1.00 93.94 95 ALA A N 1
ATOM 749 C CA . ALA A 1 95 ? 0.060 1.774 13.774 1.00 93.94 95 ALA A CA 1
ATOM 750 C C . ALA A 1 95 ? 0.852 0.883 12.802 1.00 93.94 95 ALA A C 1
ATOM 752 O O . ALA A 1 95 ? 1.361 1.384 11.802 1.00 93.94 95 ALA A O 1
ATOM 753 N N . SER A 1 96 ? 0.925 -0.432 13.049 1.00 95.62 96 SER A N 1
ATOM 754 C CA . SER A 1 96 ? 1.612 -1.344 12.127 1.00 95.62 96 SER A CA 1
ATOM 755 C C . SER A 1 96 ? 0.842 -1.481 10.817 1.00 95.62 96 SER A C 1
ATOM 757 O O . SER A 1 96 ? 1.453 -1.401 9.755 1.00 95.62 96 SER A O 1
ATOM 759 N N . PHE A 1 97 ? -0.489 -1.576 10.872 1.00 95.88 97 PHE A N 1
ATOM 760 C CA . PHE A 1 97 ? -1.337 -1.583 9.680 1.00 95.88 97 PHE A CA 1
ATOM 761 C C . PHE A 1 97 ? -1.133 -0.320 8.834 1.00 95.88 97 PHE A C 1
ATOM 763 O O . PHE A 1 97 ? -0.957 -0.416 7.623 1.00 95.88 97 PHE A O 1
ATOM 770 N N . LEU A 1 98 ? -1.093 0.856 9.471 1.00 96.25 98 LEU A N 1
ATOM 771 C CA . LEU A 1 98 ? -0.837 2.138 8.818 1.00 96.25 98 LEU A CA 1
ATOM 772 C C . LEU A 1 98 ? 0.533 2.153 8.139 1.00 96.25 98 LEU A C 1
ATOM 774 O O . LEU A 1 98 ? 0.608 2.485 6.963 1.00 96.25 98 LEU A O 1
ATOM 778 N N . LEU A 1 99 ? 1.605 1.775 8.837 1.00 96.25 99 LEU A N 1
ATOM 779 C CA . LEU A 1 99 ? 2.953 1.774 8.260 1.00 96.25 99 LEU A CA 1
ATOM 780 C C . LEU A 1 99 ? 3.071 0.815 7.071 1.00 96.25 99 LEU A C 1
ATOM 782 O O . LEU A 1 99 ? 3.618 1.193 6.037 1.00 96.25 99 LEU A O 1
ATOM 786 N N . ILE A 1 100 ? 2.520 -0.396 7.190 1.00 96.56 100 ILE A N 1
ATOM 787 C CA . ILE A 1 100 ? 2.527 -1.382 6.101 1.00 96.56 100 ILE A CA 1
ATOM 788 C C . ILE A 1 100 ? 1.698 -0.872 4.920 1.00 96.56 100 ILE A C 1
ATOM 790 O O . ILE A 1 100 ? 2.130 -0.991 3.775 1.00 96.56 100 ILE A O 1
ATOM 794 N N . TYR A 1 101 ? 0.540 -0.264 5.186 1.00 95.94 101 TYR A N 1
ATOM 795 C CA . TYR A 1 101 ? -0.293 0.340 4.154 1.00 95.94 101 TYR A CA 1
ATOM 796 C C . TYR A 1 101 ? 0.428 1.492 3.443 1.00 95.94 101 TYR A C 1
ATOM 798 O O . TYR A 1 101 ? 0.428 1.543 2.220 1.00 95.94 101 TYR A O 1
ATOM 806 N N . LEU A 1 102 ? 1.107 2.389 4.160 1.00 96.19 102 LEU A N 1
ATOM 807 C CA . LEU A 1 102 ? 1.885 3.458 3.524 1.00 96.19 102 LEU A CA 1
ATOM 808 C C . LEU A 1 102 ? 3.049 2.897 2.696 1.00 96.19 102 LEU A C 1
ATOM 810 O O . LEU A 1 102 ? 3.278 3.372 1.588 1.00 96.19 102 LEU A O 1
ATOM 814 N N . ALA A 1 103 ? 3.733 1.855 3.175 1.00 95.44 103 ALA A N 1
ATOM 815 C CA . ALA A 1 103 ? 4.764 1.166 2.399 1.00 95.44 103 ALA A CA 1
ATOM 816 C C . ALA A 1 103 ? 4.194 0.543 1.114 1.00 95.44 103 ALA A C 1
ATOM 818 O O . ALA A 1 103 ? 4.765 0.717 0.041 1.00 95.44 103 ALA A O 1
ATOM 819 N N . MET A 1 104 ? 3.028 -0.104 1.193 1.00 95.88 104 MET A N 1
ATOM 820 C CA . MET A 1 104 ? 2.306 -0.612 0.023 1.00 95.88 104 MET A CA 1
ATOM 821 C C . MET A 1 104 ? 2.031 0.506 -0.989 1.00 95.88 104 MET A C 1
ATOM 823 O O . MET A 1 104 ? 2.284 0.339 -2.178 1.00 95.88 104 MET A O 1
ATOM 827 N N . ARG A 1 105 ? 1.604 1.686 -0.519 1.00 94.69 105 ARG A N 1
ATOM 828 C CA . ARG A 1 105 ? 1.326 2.850 -1.378 1.00 94.69 105 ARG A CA 1
ATOM 829 C C . ARG A 1 105 ? 2.563 3.370 -2.104 1.00 94.69 105 ARG A C 1
ATOM 831 O O . ARG A 1 105 ? 2.426 3.826 -3.236 1.00 94.69 105 ARG A O 1
ATOM 838 N N . ILE A 1 106 ? 3.751 3.257 -1.507 1.00 93.56 106 ILE A N 1
ATOM 839 C CA . ILE A 1 106 ? 5.023 3.558 -2.185 1.00 93.56 106 ILE A CA 1
ATOM 840 C C . ILE A 1 106 ? 5.217 2.613 -3.374 1.00 93.56 106 ILE A C 1
ATOM 842 O O . ILE A 1 106 ? 5.480 3.070 -4.484 1.00 93.56 106 ILE A O 1
ATOM 846 N N . PHE A 1 107 ? 5.031 1.307 -3.172 1.00 92.38 107 PHE A N 1
ATOM 847 C CA . PHE A 1 107 ? 5.167 0.321 -4.245 1.00 92.38 107 PHE A CA 1
ATOM 848 C C . PHE A 1 107 ? 4.057 0.420 -5.298 1.00 92.38 107 PHE A C 1
ATOM 850 O O . PHE A 1 107 ? 4.319 0.136 -6.461 1.00 92.38 107 PHE A O 1
ATOM 857 N N . ASN A 1 108 ? 2.862 0.886 -4.936 1.00 89.62 108 ASN A N 1
ATOM 858 C CA . ASN A 1 108 ? 1.777 1.136 -5.890 1.00 89.62 108 ASN A CA 1
ATOM 859 C C . ASN A 1 108 ? 1.973 2.392 -6.752 1.00 89.62 108 ASN A C 1
ATOM 861 O O . ASN A 1 108 ? 1.212 2.607 -7.690 1.00 89.62 108 ASN A O 1
ATOM 865 N N . SER A 1 109 ? 2.952 3.244 -6.438 1.00 87.81 109 SER A N 1
ATOM 866 C CA . SER A 1 109 ? 3.164 4.525 -7.132 1.00 87.81 109 SER A CA 1
ATOM 867 C C . SER A 1 109 ? 3.854 4.393 -8.503 1.00 87.81 109 SER A C 1
ATOM 869 O O . SER A 1 109 ? 4.208 5.412 -9.097 1.00 87.81 109 SER A O 1
ATOM 871 N N . PHE A 1 110 ? 4.078 3.158 -8.968 1.00 77.75 110 PHE A N 1
ATOM 872 C CA . PHE A 1 110 ? 4.719 2.813 -10.240 1.00 77.75 110 PHE A CA 1
ATOM 873 C C . PHE A 1 110 ? 3.717 2.593 -11.377 1.00 77.75 110 PHE A C 1
ATOM 875 O O . PHE A 1 110 ? 2.624 2.037 -11.122 1.00 77.75 110 PHE A O 1
#

pLDDT: mean 89.87, std 6.6, range [61.53, 96.56]

Secondary structure (DSSP, 8-state):
-HHHHHHHHHHHHHHHHHHHHHHHHTHHHHHHTTSS--SHHHHHHHHHHHHHHHHHHHHHHHHHGGGS-HHHHHHHHHHHHHHHHHHHHT--SHHHHHHHHHHHHHHTT-